Protein AF-A0A2C6CPP4-F1 (afdb_monomer_lite)

pLDDT: mean 72.68, std 18.16, range [24.22, 89.88]

Sequence (145 aa):
MNIEDDLLDSFFIRPKPKRIIERILLDGRKAIIASNLIAGVYIGSEISFDGGELPDGRYTMIDGKTRFEVTDSVITHEYYVETFKMRNNIIHVDCSRVEGFSIGCQVYKSDFKPIDDGVYRLKFFKWVITKDGVIIEISLMKPSI

Secondary structure (DSSP, 8-state):
-------------------EEEEEBTTSPEEEEEEEEETTTEEEEEEEETTB---SEEEEBTTSSEEEEEETTEEEEEEEEEEEEETTEEEEEEEEEETTS-EEEEEEETTSPBPPSEEEEETTTEEEEEETTEEEEEESS----

Foldseek 3Di:
DDPDDDDDDPPPPPQDPFDFDWFAFLVGWIKTWTQDDPPPPFGWIFIDTDPDDDDFDKTHTVVNFWIFTDDPRTTQKIWGWDWDDDPPWIKIWIWIDGGPDDIWIFIATPVRFADDFDWDQDPVQGIFTDDRRITPDGDVDGDDD

Structure (mmCIF, N/CA/C/O backbone):
data_AF-A0A2C6CPP4-F1
#
_entry.id   AF-A0A2C6CPP4-F1
#
loop_
_atom_site.group_PDB
_atom_site.id
_atom_site.type_symbol
_atom_site.label_atom_id
_atom_site.label_alt_id
_atom_site.label_comp_id
_atom_site.label_asym_id
_atom_site.label_entity_id
_atom_site.label_seq_id
_atom_site.pdbx_PDB_ins_code
_atom_site.Cartn_x
_atom_site.Cartn_y
_atom_site.Cartn_z
_atom_site.occupancy
_atom_site.B_iso_or_equiv
_atom_site.auth_seq_id
_atom_site.auth_comp_id
_atom_site.auth_asym_id
_atom_site.auth_atom_id
_atom_site.pdbx_PDB_model_num
ATOM 1 N N . MET A 1 1 ? 0.950 39.617 15.014 1.00 31.94 1 MET A N 1
ATOM 2 C CA . MET A 1 1 ? 0.723 38.740 13.850 1.00 31.94 1 MET A CA 1
ATOM 3 C C . MET A 1 1 ? 2.072 38.110 13.563 1.00 31.94 1 MET A C 1
ATOM 5 O O . MET A 1 1 ? 2.881 38.731 12.892 1.00 31.94 1 MET A O 1
ATOM 9 N N . ASN A 1 2 ? 2.349 36.986 14.228 1.00 24.64 2 ASN A N 1
ATOM 10 C CA . ASN A 1 2 ? 3.639 36.299 14.194 1.00 24.64 2 ASN A CA 1
ATOM 11 C C . ASN A 1 2 ? 3.465 35.016 13.386 1.00 24.64 2 ASN A C 1
ATOM 13 O O . ASN A 1 2 ? 2.587 34.217 13.696 1.00 24.64 2 ASN A O 1
ATOM 17 N N . ILE A 1 3 ? 4.271 34.892 12.335 1.00 30.17 3 ILE A N 1
ATOM 18 C CA . ILE A 1 3 ? 4.463 33.688 11.523 1.00 30.17 3 ILE A CA 1
ATOM 19 C C . ILE A 1 3 ? 5.738 33.038 12.064 1.00 30.17 3 ILE A C 1
ATOM 21 O O . ILE A 1 3 ? 6.790 33.088 11.441 1.00 30.17 3 ILE A O 1
ATOM 25 N N . GLU A 1 4 ? 5.667 32.540 13.288 1.00 29.83 4 GLU A N 1
ATOM 26 C CA . GLU A 1 4 ? 6.695 31.710 13.910 1.00 29.83 4 GLU A CA 1
ATOM 27 C C . GLU A 1 4 ? 5.929 30.662 14.718 1.00 29.83 4 GLU A C 1
ATOM 29 O O . GLU A 1 4 ? 4.950 31.016 15.370 1.00 29.83 4 GLU A O 1
ATOM 34 N N . ASP A 1 5 ? 6.354 29.404 14.619 1.00 33.16 5 ASP A N 1
ATOM 35 C CA . ASP A 1 5 ? 5.788 28.212 15.274 1.00 33.16 5 ASP A CA 1
ATOM 36 C C . ASP A 1 5 ? 4.772 27.390 14.480 1.00 33.16 5 ASP A C 1
ATOM 38 O O . ASP A 1 5 ? 3.719 27.058 15.006 1.00 33.16 5 ASP A O 1
ATOM 42 N N . ASP A 1 6 ? 5.127 26.944 13.267 1.00 25.55 6 ASP A N 1
ATOM 43 C CA . ASP A 1 6 ? 4.662 25.617 12.846 1.00 25.55 6 ASP A CA 1
ATOM 44 C C . ASP A 1 6 ? 5.541 24.959 11.762 1.00 25.55 6 ASP A C 1
ATOM 46 O O . ASP A 1 6 ? 5.549 25.337 10.593 1.00 25.55 6 ASP A O 1
ATOM 50 N N . LEU A 1 7 ? 6.212 23.888 12.204 1.00 25.42 7 LEU A N 1
ATOM 51 C CA . LEU A 1 7 ? 6.554 22.674 11.451 1.00 25.42 7 LEU A CA 1
ATOM 52 C C . LEU A 1 7 ? 7.868 22.612 10.639 1.00 25.42 7 LEU A C 1
ATOM 54 O O . LEU A 1 7 ? 7.903 22.640 9.415 1.00 25.42 7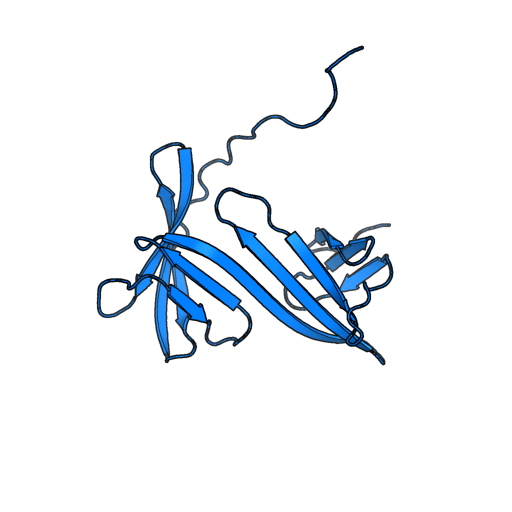 LEU A O 1
ATOM 58 N N . LEU A 1 8 ? 8.903 22.279 11.423 1.00 24.88 8 LEU A N 1
ATOM 59 C CA . LEU A 1 8 ? 9.796 21.116 11.277 1.00 24.88 8 LEU A CA 1
ATOM 60 C C . LEU A 1 8 ? 10.884 21.139 10.190 1.00 24.88 8 LEU A C 1
ATOM 62 O O . LEU A 1 8 ? 10.672 20.808 9.025 1.00 24.88 8 LEU A O 1
ATOM 66 N N . ASP A 1 9 ? 12.094 21.405 10.697 1.00 26.17 9 ASP A N 1
ATOM 67 C CA . ASP A 1 9 ? 13.403 20.974 10.214 1.00 26.17 9 ASP A CA 1
ATOM 68 C C . ASP A 1 9 ? 13.335 19.793 9.241 1.00 26.17 9 ASP A C 1
ATOM 70 O O . ASP A 1 9 ? 13.018 18.652 9.590 1.00 26.17 9 ASP A O 1
ATOM 74 N N . SER A 1 10 ? 13.718 20.071 8.002 1.00 24.22 10 SER A N 1
ATOM 75 C CA . SER A 1 10 ? 14.125 19.074 7.027 1.00 24.22 10 SER A CA 1
ATOM 76 C C . SER A 1 10 ? 15.264 18.231 7.607 1.00 24.22 10 SER A C 1
ATOM 78 O O . SER A 1 10 ? 16.439 18.589 7.528 1.00 24.22 10 SER A O 1
ATOM 80 N N . PHE A 1 11 ? 14.929 17.088 8.201 1.00 26.98 11 PHE A N 1
ATOM 81 C CA . PHE A 1 11 ? 15.921 16.087 8.552 1.00 26.98 11 PHE A CA 1
ATOM 82 C C . PHE A 1 11 ? 16.451 15.478 7.259 1.00 26.98 11 PHE A C 1
ATOM 84 O O . PHE A 1 11 ? 15.724 14.804 6.528 1.00 26.98 11 PHE A O 1
ATOM 91 N N . PHE A 1 12 ? 17.742 15.675 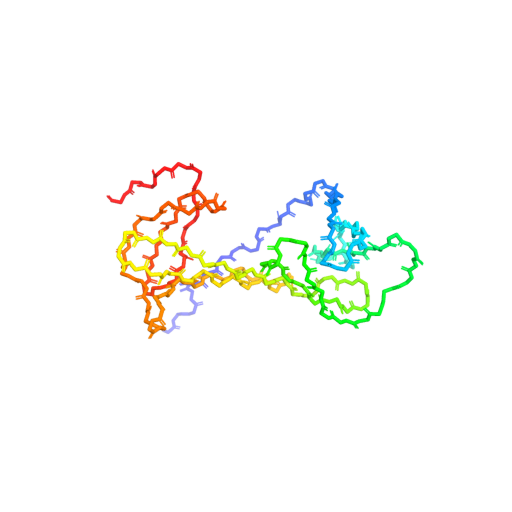6.996 1.00 27.02 12 PHE A N 1
ATOM 92 C CA . PHE A 1 12 ? 18.475 14.847 6.050 1.00 27.02 12 PHE A CA 1
ATOM 93 C C . PHE A 1 12 ? 18.312 13.385 6.471 1.00 27.02 12 PHE A C 1
ATOM 95 O O . PHE A 1 12 ? 18.960 12.902 7.405 1.00 27.02 12 PHE A O 1
ATOM 102 N N . ILE A 1 13 ? 17.435 12.662 5.778 1.00 32.75 13 ILE A N 1
ATOM 103 C CA . ILE A 1 13 ? 17.395 11.210 5.852 1.00 32.75 13 ILE A CA 1
ATOM 104 C C . ILE A 1 13 ? 18.747 10.763 5.302 1.00 32.75 13 ILE A C 1
ATOM 106 O O . ILE A 1 13 ? 18.996 10.882 4.102 1.00 32.75 13 ILE A O 1
ATOM 110 N N . ARG A 1 14 ? 19.651 10.285 6.174 1.00 32.78 14 ARG A N 1
ATOM 111 C CA . ARG A 1 14 ? 20.867 9.593 5.718 1.00 32.78 14 ARG A CA 1
ATOM 112 C C . ARG A 1 14 ? 20.422 8.589 4.655 1.00 32.78 14 ARG A C 1
ATOM 114 O O . ARG A 1 14 ? 19.497 7.830 4.966 1.00 32.78 14 ARG A O 1
ATOM 121 N N . PRO A 1 15 ? 21.017 8.576 3.447 1.00 40.81 15 PRO A N 1
ATOM 122 C CA . PRO A 1 15 ? 20.605 7.648 2.409 1.00 40.81 15 PRO A CA 1
ATOM 123 C C . PRO A 1 15 ? 20.637 6.252 3.020 1.00 40.81 15 PRO A C 1
ATOM 125 O O . PRO A 1 15 ? 21.686 5.769 3.455 1.00 40.81 15 PRO A O 1
ATOM 128 N N . LYS A 1 16 ? 19.453 5.645 3.164 1.00 43.44 16 LYS A N 1
ATOM 129 C CA . LYS A 1 16 ? 19.369 4.257 3.604 1.00 43.44 16 LYS A CA 1
ATOM 130 C C . LYS A 1 16 ? 20.197 3.450 2.599 1.00 43.44 16 LYS A C 1
ATOM 132 O O . LYS A 1 16 ? 20.167 3.781 1.412 1.00 43.44 16 LYS A O 1
ATOM 137 N N . PRO A 1 17 ? 20.965 2.441 3.048 1.00 49.38 17 PRO A N 1
ATOM 138 C CA . PRO A 1 17 ? 21.734 1.605 2.133 1.00 49.38 17 PRO A CA 1
ATOM 139 C C . PRO A 1 17 ? 20.821 1.143 0.998 1.00 49.38 17 PRO A C 1
ATOM 141 O O . PRO A 1 17 ? 19.666 0.807 1.275 1.00 49.38 17 PRO A O 1
ATOM 144 N N . LYS A 1 18 ? 21.330 1.168 -0.247 1.00 56.88 18 LYS A N 1
ATOM 145 C CA . LYS A 1 18 ? 20.606 0.711 -1.443 1.00 56.88 18 LYS A CA 1
ATOM 146 C C . LYS A 1 18 ? 19.875 -0.578 -1.105 1.00 56.88 18 LYS A C 1
ATOM 148 O O . LYS A 1 18 ? 20.496 -1.626 -0.919 1.00 56.88 18 LYS A O 1
ATOM 153 N N . ARG A 1 19 ? 18.558 -0.485 -0.960 1.00 66.62 19 ARG A N 1
ATOM 154 C CA . ARG A 1 19 ? 17.732 -1.637 -0.641 1.00 66.62 19 ARG A CA 1
ATOM 155 C C . ARG A 1 19 ? 17.201 -2.141 -1.964 1.00 66.62 19 ARG A C 1
ATOM 157 O O . ARG A 1 19 ? 16.289 -1.547 -2.524 1.00 66.62 19 ARG A O 1
ATOM 164 N N . ILE A 1 20 ? 17.823 -3.202 -2.460 1.00 74.38 20 ILE A N 1
ATOM 165 C CA . ILE A 1 20 ? 17.300 -3.952 -3.595 1.00 74.38 20 ILE A CA 1
ATOM 166 C C . ILE A 1 20 ? 16.288 -4.940 -3.030 1.00 74.38 20 ILE A C 1
ATOM 168 O O . ILE A 1 20 ? 16.593 -5.727 -2.131 1.00 74.38 20 ILE A O 1
ATOM 172 N N . ILE A 1 21 ? 15.059 -4.844 -3.510 1.00 79.94 21 ILE A N 1
ATOM 173 C CA . ILE A 1 21 ? 13.942 -5.667 -3.089 1.00 79.94 21 ILE A CA 1
ATOM 174 C C . ILE A 1 21 ? 13.393 -6.369 -4.317 1.00 79.94 21 ILE A C 1
ATOM 176 O O . ILE A 1 21 ? 12.969 -5.732 -5.274 1.00 79.94 21 ILE A O 1
ATOM 180 N N . GLU A 1 22 ? 13.336 -7.690 -4.248 1.00 84.25 22 GLU A N 1
ATOM 181 C CA . GLU A 1 22 ? 12.668 -8.482 -5.268 1.00 84.25 22 GLU A CA 1
ATOM 182 C C . GLU A 1 22 ? 11.197 -8.701 -4.906 1.00 84.25 22 GLU A C 1
ATOM 184 O O . GLU A 1 22 ? 10.815 -8.897 -3.739 1.00 84.25 22 GLU A O 1
ATOM 189 N N . ARG A 1 23 ? 10.356 -8.621 -5.930 1.00 84.00 23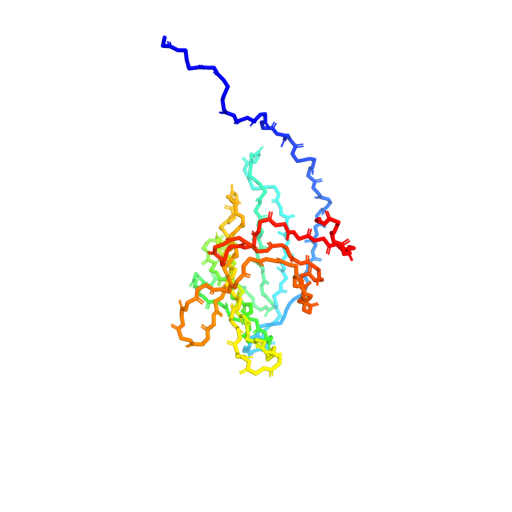 ARG A N 1
ATOM 190 C CA . ARG A 1 23 ? 8.900 -8.621 -5.865 1.00 84.00 23 ARG A CA 1
ATOM 191 C C . ARG A 1 23 ? 8.347 -9.365 -7.081 1.00 84.00 23 ARG A C 1
ATOM 193 O O . ARG A 1 23 ? 9.012 -9.458 -8.103 1.00 84.00 23 ARG A O 1
ATOM 200 N N . ILE A 1 24 ? 7.153 -9.938 -6.958 1.00 87.75 24 ILE A N 1
ATOM 201 C CA . ILE A 1 24 ? 6.488 -10.665 -8.047 1.00 87.75 24 ILE A CA 1
ATOM 202 C C . ILE A 1 24 ? 5.179 -9.949 -8.354 1.00 87.75 24 ILE A C 1
ATOM 204 O O . ILE A 1 24 ? 4.395 -9.687 -7.439 1.00 87.75 24 ILE A O 1
ATOM 208 N N . LEU A 1 25 ? 4.955 -9.621 -9.621 1.00 87.94 25 LEU A N 1
ATOM 209 C CA . LEU A 1 25 ? 3.695 -9.069 -10.097 1.00 87.94 25 LEU A CA 1
ATOM 210 C C . LEU A 1 25 ? 2.597 -10.124 -10.134 1.00 87.94 25 LEU A C 1
ATOM 212 O O . LEU A 1 25 ? 2.847 -11.325 -10.187 1.00 87.94 25 LEU A O 1
ATOM 216 N N . LEU A 1 26 ? 1.358 -9.655 -10.186 1.00 87.38 26 LEU A N 1
ATOM 217 C CA . LEU A 1 26 ? 0.188 -10.501 -10.372 1.00 87.38 26 LEU A CA 1
ATOM 218 C C . LEU A 1 26 ? 0.242 -11.310 -11.680 1.00 87.38 26 LEU A C 1
ATOM 220 O O . LEU A 1 26 ? -0.281 -12.417 -11.725 1.00 87.38 26 LEU A O 1
ATOM 224 N N . ASP A 1 27 ? 0.904 -10.787 -12.716 1.00 86.25 27 ASP A N 1
ATOM 225 C CA . ASP A 1 27 ? 1.120 -11.477 -13.997 1.00 86.25 27 ASP A CA 1
ATOM 226 C C . ASP A 1 27 ? 2.312 -12.460 -13.987 1.00 86.25 27 ASP A C 1
ATOM 228 O O . ASP A 1 27 ? 2.625 -13.068 -15.008 1.00 86.25 27 ASP A O 1
ATOM 232 N N . GLY A 1 28 ? 2.971 -12.633 -12.836 1.00 86.31 28 GLY A N 1
ATOM 233 C CA . GLY A 1 28 ? 4.082 -13.562 -12.638 1.00 86.31 28 GLY A CA 1
ATOM 234 C C . GLY A 1 28 ? 5.466 -12.994 -12.955 1.00 86.31 28 GLY A C 1
ATOM 235 O O . GLY A 1 28 ? 6.461 -13.646 -12.633 1.00 86.31 28 GLY A O 1
ATOM 236 N N . ARG A 1 29 ? 5.576 -11.787 -13.525 1.00 85.88 29 ARG A N 1
ATOM 237 C CA . ARG A 1 29 ? 6.884 -11.164 -13.776 1.00 85.88 29 ARG A CA 1
ATOM 238 C C . ARG A 1 29 ? 7.574 -10.777 -12.474 1.00 85.88 29 ARG A C 1
ATOM 240 O O . ARG A 1 29 ? 6.944 -10.332 -11.511 1.00 85.88 29 ARG A O 1
ATOM 247 N N . LYS A 1 30 ? 8.899 -10.903 -12.458 1.00 86.69 30 LYS A N 1
ATOM 248 C CA . LYS A 1 30 ? 9.737 -10.476 -11.339 1.00 86.69 30 LYS A CA 1
ATOM 249 C C . LYS A 1 30 ? 10.085 -8.997 -11.486 1.00 86.69 30 LYS A C 1
ATOM 251 O O . LYS A 1 30 ? 10.631 -8.593 -12.507 1.00 86.69 30 LYS A O 1
ATOM 256 N N . ALA A 1 31 ? 9.784 -8.226 -10.448 1.00 83.56 31 ALA A N 1
ATOM 257 C CA . ALA A 1 31 ? 10.170 -6.837 -10.277 1.00 83.56 31 ALA A CA 1
ATOM 258 C C . ALA A 1 31 ? 11.365 -6.738 -9.323 1.00 83.56 31 ALA A C 1
ATOM 260 O O . ALA A 1 31 ? 11.354 -7.316 -8.231 1.00 83.56 31 ALA A O 1
ATOM 261 N N . ILE A 1 32 ? 12.378 -5.977 -9.707 1.00 84.94 32 ILE A N 1
ATOM 262 C CA . ILE A 1 32 ? 13.527 -5.620 -8.883 1.00 84.94 32 ILE A CA 1
ATOM 263 C C . ILE A 1 32 ? 13.393 -4.130 -8.582 1.00 84.94 32 ILE A C 1
ATOM 265 O O . ILE A 1 32 ? 13.537 -3.299 -9.469 1.00 84.94 32 ILE A O 1
ATOM 269 N N . ILE A 1 33 ? 13.089 -3.796 -7.332 1.00 80.06 33 ILE A N 1
ATOM 270 C CA . ILE A 1 33 ? 12.922 -2.418 -6.870 1.00 80.06 33 ILE A CA 1
ATOM 271 C C . ILE A 1 33 ? 14.196 -2.014 -6.137 1.00 80.06 33 ILE A C 1
ATOM 273 O O . ILE A 1 33 ? 14.554 -2.625 -5.128 1.00 80.06 33 ILE A O 1
ATOM 277 N N . ALA A 1 34 ? 14.884 -0.996 -6.633 1.00 77.38 34 ALA A N 1
ATOM 278 C CA . ALA A 1 34 ? 16.076 -0.429 -6.030 1.00 77.38 34 ALA A CA 1
ATOM 279 C C . ALA A 1 34 ? 15.781 0.991 -5.541 1.00 77.38 34 ALA A C 1
ATOM 281 O O . ALA A 1 34 ? 15.530 1.898 -6.330 1.00 77.38 34 ALA A O 1
ATOM 282 N N . SER A 1 35 ? 15.855 1.209 -4.226 1.00 71.00 35 SER A N 1
ATOM 283 C CA . SER A 1 35 ? 15.845 2.573 -3.690 1.00 71.00 35 SER A CA 1
ATOM 284 C C . SER A 1 35 ? 17.167 3.260 -4.032 1.00 71.00 35 SER A C 1
ATOM 286 O O . SER A 1 35 ? 18.218 2.889 -3.498 1.00 71.00 35 SER A O 1
ATOM 288 N N . ASN A 1 36 ? 17.105 4.250 -4.917 1.00 63.62 36 ASN A N 1
ATOM 289 C CA . ASN A 1 36 ? 18.238 5.024 -5.401 1.00 63.62 36 ASN A CA 1
ATOM 290 C C . ASN A 1 36 ? 18.066 6.507 -5.039 1.00 63.62 36 ASN A C 1
ATOM 292 O O . ASN A 1 36 ? 16.969 7.009 -4.798 1.00 63.62 36 ASN A O 1
ATOM 296 N N . LEU A 1 37 ? 19.189 7.216 -4.962 1.00 56.41 37 LEU A N 1
ATOM 297 C CA . LEU A 1 37 ? 19.175 8.668 -4.860 1.00 56.41 37 LEU A CA 1
ATOM 298 C C . LEU A 1 37 ? 19.018 9.211 -6.285 1.00 56.41 37 LEU A C 1
ATOM 300 O O . LEU A 1 37 ? 19.954 9.128 -7.079 1.00 56.41 37 LEU A O 1
ATOM 304 N N . ILE A 1 38 ? 17.833 9.710 -6.614 1.00 56.91 38 ILE A N 1
ATOM 305 C CA . ILE A 1 38 ? 17.511 10.267 -7.924 1.00 56.91 38 ILE A CA 1
ATOM 306 C C . ILE A 1 38 ? 17.844 11.765 -7.890 1.00 56.91 38 ILE A C 1
ATOM 308 O O . ILE A 1 38 ? 17.370 12.519 -7.038 1.00 56.91 38 ILE A O 1
ATOM 312 N N . ALA A 1 39 ? 18.718 12.190 -8.805 1.00 48.84 39 ALA A N 1
ATOM 313 C CA . ALA A 1 39 ? 19.074 13.594 -9.043 1.00 48.84 39 ALA A CA 1
ATOM 314 C C . ALA A 1 39 ? 19.527 14.405 -7.802 1.00 48.84 39 ALA A C 1
ATOM 316 O O . ALA A 1 39 ? 19.203 15.582 -7.665 1.00 48.84 39 ALA A O 1
ATOM 317 N N . GLY A 1 40 ? 20.295 13.803 -6.886 1.00 45.47 40 GLY A N 1
ATOM 318 C CA . GLY A 1 40 ? 21.028 14.532 -5.834 1.00 45.47 40 GLY A CA 1
ATOM 319 C C . GLY A 1 40 ? 20.202 15.073 -4.657 1.00 45.47 40 GLY A C 1
ATOM 320 O O . GLY A 1 40 ? 20.796 15.484 -3.663 1.00 45.47 40 GLY A O 1
ATOM 321 N N . VAL A 1 41 ? 18.867 15.051 -4.735 1.00 47.91 41 VAL A N 1
ATOM 322 C CA . VAL A 1 41 ? 17.973 15.654 -3.722 1.00 47.91 41 VAL A CA 1
ATOM 323 C C . VAL A 1 41 ? 16.810 14.730 -3.334 1.00 47.91 41 VAL A C 1
ATOM 325 O O . VAL A 1 41 ? 16.301 14.834 -2.221 1.00 47.91 41 VAL A O 1
ATOM 328 N N . TYR A 1 42 ? 16.433 13.771 -4.188 1.00 54.44 42 TYR A N 1
ATOM 329 C CA . TYR A 1 42 ? 15.272 12.909 -3.966 1.00 54.44 42 TYR A CA 1
ATOM 330 C C . TYR A 1 42 ? 15.689 11.449 -3.776 1.00 54.44 42 TYR A C 1
ATOM 332 O O . TYR A 1 42 ? 16.505 10.914 -4.521 1.00 54.44 42 TYR A O 1
ATOM 340 N N . ILE A 1 43 ? 15.133 10.779 -2.765 1.00 57.34 43 ILE A N 1
ATOM 341 C CA . ILE A 1 43 ? 15.192 9.316 -2.678 1.00 57.34 43 ILE A CA 1
ATOM 342 C C . ILE A 1 43 ? 13.980 8.804 -3.452 1.00 57.34 43 ILE A C 1
ATOM 344 O O . ILE A 1 43 ? 12.854 9.104 -3.063 1.00 57.34 43 ILE A O 1
ATOM 348 N N . GLY A 1 44 ? 14.223 8.071 -4.535 1.00 59.53 44 GLY A N 1
ATOM 349 C CA . GLY A 1 44 ? 13.184 7.442 -5.340 1.00 59.53 44 GLY A CA 1
ATOM 350 C C . GLY A 1 44 ? 13.445 5.952 -5.517 1.00 59.53 44 GLY A C 1
ATOM 351 O O . GLY A 1 44 ? 14.569 5.471 -5.351 1.00 59.53 44 GLY A O 1
ATOM 352 N N . SER A 1 45 ? 12.399 5.202 -5.830 1.00 68.38 45 SER A N 1
ATOM 353 C CA . SER A 1 45 ? 12.495 3.760 -6.034 1.00 68.38 45 SER A CA 1
ATOM 354 C C . SER A 1 45 ? 12.436 3.462 -7.527 1.00 68.38 45 SER A C 1
ATOM 356 O O . SER A 1 45 ? 11.375 3.523 -8.144 1.00 68.38 45 SER A O 1
ATOM 358 N N . GLU A 1 46 ? 13.594 3.172 -8.113 1.00 74.19 46 GLU A N 1
ATOM 359 C CA . GLU A 1 46 ? 13.678 2.669 -9.481 1.00 74.19 46 GLU A CA 1
ATOM 360 C C . GLU A 1 46 ? 13.229 1.215 -9.492 1.00 74.19 46 GLU A C 1
ATOM 362 O O . GLU A 1 46 ? 13.502 0.449 -8.562 1.00 74.19 46 GLU A O 1
ATOM 367 N N . ILE A 1 47 ? 12.542 0.825 -10.549 1.00 73.12 47 ILE A N 1
ATOM 368 C CA . ILE A 1 47 ? 12.065 -0.536 -10.725 1.00 73.12 47 ILE A CA 1
ATOM 369 C C . ILE A 1 47 ? 12.581 -1.066 -12.057 1.00 73.12 47 ILE A C 1
ATOM 371 O O . ILE A 1 47 ? 12.704 -0.331 -13.026 1.00 73.12 47 ILE A O 1
ATOM 375 N N . SER A 1 48 ? 12.933 -2.344 -12.100 1.00 78.94 48 SER A N 1
ATOM 376 C CA . SER A 1 48 ? 13.266 -3.064 -13.327 1.00 78.94 48 SER A CA 1
ATOM 377 C C . SER A 1 48 ? 12.582 -4.425 -13.328 1.00 78.94 48 SER A C 1
ATOM 379 O O . SER A 1 48 ? 12.234 -4.957 -12.272 1.00 78.94 48 SER A O 1
ATOM 381 N N . PHE A 1 49 ? 12.345 -4.984 -14.513 1.00 76.56 49 PHE A N 1
ATOM 382 C CA . PHE A 1 49 ? 11.688 -6.279 -14.669 1.00 76.56 49 PHE A CA 1
ATOM 383 C C . PHE A 1 49 ? 12.596 -7.257 -15.395 1.00 76.56 49 PHE A C 1
ATOM 385 O O . PHE A 1 49 ? 13.365 -6.873 -16.277 1.00 76.56 49 PHE A O 1
ATOM 392 N N . ASP A 1 50 ? 12.496 -8.532 -15.025 1.00 68.38 50 ASP A N 1
ATOM 393 C CA . ASP A 1 50 ? 13.192 -9.598 -15.741 1.00 68.38 50 ASP A CA 1
ATOM 394 C C . ASP A 1 50 ? 12.612 -9.696 -17.164 1.00 68.38 50 ASP A C 1
ATOM 396 O O . ASP A 1 50 ? 11.469 -10.127 -17.343 1.00 68.38 50 ASP A O 1
ATOM 400 N N . GLY A 1 51 ? 13.352 -9.193 -18.161 1.00 58.91 51 GLY A N 1
ATOM 401 C CA . GLY A 1 51 ? 12.965 -9.244 -19.575 1.00 58.91 51 GLY A CA 1
ATOM 402 C C . GLY A 1 51 ? 12.911 -7.925 -20.362 1.00 58.91 51 GLY A C 1
ATOM 403 O O . GLY A 1 51 ? 12.626 -7.999 -21.555 1.00 58.91 51 GLY A O 1
ATOM 404 N N . GLY A 1 52 ? 13.199 -6.749 -19.780 1.00 63.47 52 GLY A N 1
ATOM 405 C CA . GLY A 1 52 ? 13.399 -5.512 -20.565 1.00 63.47 52 GLY A CA 1
ATOM 406 C C . GLY A 1 52 ? 12.822 -4.217 -19.980 1.00 63.47 52 GLY A C 1
ATOM 407 O O . GLY A 1 52 ? 12.532 -4.136 -18.786 1.00 63.47 52 GLY A O 1
ATOM 408 N N . GLU A 1 53 ? 12.710 -3.200 -20.847 1.00 61.75 53 GLU A N 1
ATOM 409 C CA . GLU A 1 53 ? 12.241 -1.844 -20.524 1.00 61.75 53 GLU A CA 1
ATOM 410 C C . GLU A 1 53 ? 10.807 -1.799 -19.984 1.00 61.75 53 GLU A C 1
ATOM 412 O O . GLU A 1 53 ? 9.969 -2.672 -20.229 1.00 61.75 53 GLU A O 1
ATOM 417 N N . LEU A 1 54 ? 10.546 -0.731 -19.237 1.00 64.94 54 LEU A N 1
ATOM 418 C CA . LEU A 1 54 ? 9.324 -0.500 -18.498 1.00 64.94 54 LEU A CA 1
ATOM 419 C C . LEU A 1 54 ? 8.361 0.396 -19.263 1.00 64.94 54 LEU A C 1
ATOM 421 O O . LEU A 1 54 ? 8.645 1.582 -19.407 1.00 64.94 54 LEU A O 1
ATOM 425 N N . PRO A 1 55 ? 7.196 -0.112 -19.694 1.00 76.00 55 PRO A N 1
ATOM 426 C CA . PRO A 1 55 ? 6.133 0.788 -20.074 1.00 76.00 55 PRO A CA 1
ATOM 427 C C . PRO A 1 55 ? 5.615 1.493 -18.820 1.00 76.00 55 PRO A C 1
ATOM 429 O O . PRO A 1 55 ? 5.420 0.875 -17.767 1.00 76.00 55 PRO A O 1
ATOM 432 N N . ASP A 1 56 ? 5.354 2.783 -18.944 1.00 86.00 56 ASP A N 1
ATOM 433 C CA . ASP A 1 56 ? 4.617 3.513 -17.926 1.00 86.00 56 ASP A CA 1
ATOM 434 C C . ASP A 1 56 ? 3.265 2.846 -17.682 1.00 86.00 56 ASP A C 1
ATOM 436 O O . ASP A 1 56 ? 2.603 2.351 -18.603 1.00 86.00 56 ASP A O 1
ATOM 440 N N . GLY A 1 57 ? 2.839 2.816 -16.424 1.00 88.25 57 GLY A N 1
ATOM 441 C CA . GLY A 1 57 ? 1.556 2.219 -16.102 1.00 88.25 57 GLY A CA 1
ATOM 442 C C . GLY A 1 57 ? 1.378 1.813 -14.655 1.00 88.25 57 GLY A C 1
ATOM 443 O O . GLY A 1 57 ? 2.189 2.096 -13.775 1.00 88.25 57 GLY A O 1
ATOM 444 N N . ARG A 1 58 ? 0.255 1.131 -14.428 1.00 89.25 58 ARG A N 1
ATOM 445 C CA . ARG A 1 58 ? -0.161 0.611 -13.128 1.00 89.25 58 ARG A CA 1
ATOM 446 C C . ARG A 1 58 ? 0.115 -0.873 -13.041 1.00 89.25 58 ARG A C 1
ATOM 448 O O . ARG A 1 58 ? -0.331 -1.651 -13.882 1.00 89.25 58 ARG A O 1
ATOM 455 N N . TYR A 1 59 ? 0.757 -1.262 -11.956 1.00 87.81 59 TYR A N 1
ATOM 456 C CA . TYR A 1 59 ? 1.149 -2.632 -11.695 1.00 87.81 59 TYR A CA 1
ATOM 457 C C . TYR A 1 59 ? 0.566 -3.095 -10.371 1.00 87.81 59 TYR A C 1
ATOM 459 O O . TYR A 1 59 ? 0.425 -2.323 -9.425 1.00 87.81 59 TYR A O 1
ATOM 467 N N . THR A 1 60 ? 0.202 -4.371 -10.313 1.00 89.25 60 THR A N 1
ATOM 468 C CA . THR A 1 60 ? -0.310 -5.012 -9.101 1.00 89.25 60 THR A CA 1
ATOM 469 C C . THR A 1 60 ? 0.628 -6.135 -8.712 1.00 89.25 60 THR A C 1
ATOM 471 O O . THR A 1 60 ? 1.050 -6.929 -9.552 1.00 89.25 60 THR A O 1
ATOM 474 N N . MET A 1 61 ? 0.951 -6.195 -7.432 1.00 86.56 61 MET A N 1
ATOM 475 C CA . MET A 1 61 ? 1.744 -7.250 -6.826 1.00 86.56 61 MET A CA 1
ATOM 476 C C . MET A 1 61 ? 0.959 -8.561 -6.737 1.00 86.56 61 MET A C 1
ATOM 478 O O . MET A 1 61 ? -0.268 -8.563 -6.682 1.00 86.56 61 MET A O 1
ATOM 482 N N . ILE A 1 62 ? 1.665 -9.692 -6.653 1.00 87.94 62 ILE A N 1
ATOM 483 C CA . ILE A 1 62 ? 1.054 -11.027 -6.525 1.00 87.94 62 ILE A CA 1
ATOM 484 C C . ILE A 1 62 ? 0.183 -11.182 -5.268 1.00 87.94 62 ILE A C 1
ATOM 486 O O . ILE A 1 62 ? -0.679 -12.053 -5.208 1.00 87.94 62 ILE A O 1
ATOM 490 N N . ASP A 1 63 ? 0.380 -10.327 -4.259 1.00 81.31 63 ASP A N 1
ATOM 491 C CA . ASP A 1 63 ? -0.473 -10.283 -3.069 1.00 81.31 63 ASP A CA 1
ATOM 492 C C . ASP A 1 63 ? -1.893 -9.748 -3.350 1.00 81.31 63 ASP A C 1
ATOM 494 O O . ASP A 1 63 ? -2.765 -9.869 -2.485 1.00 81.31 63 ASP A O 1
ATOM 498 N N . GLY A 1 64 ? -2.126 -9.164 -4.534 1.00 83.44 64 GLY A N 1
ATOM 499 C CA . GLY A 1 64 ? -3.389 -8.568 -4.973 1.00 83.44 64 GLY A CA 1
ATOM 500 C C . GLY A 1 64 ? -3.778 -7.275 -4.246 1.00 83.44 64 GLY A C 1
ATOM 501 O O . GLY A 1 64 ? -4.866 -6.749 -4.481 1.00 83.44 64 GLY A O 1
ATOM 502 N N . LYS A 1 65 ? -2.917 -6.771 -3.358 1.00 82.12 65 LYS A N 1
ATOM 503 C CA . LYS A 1 65 ? -3.199 -5.690 -2.399 1.00 82.12 65 LYS A CA 1
ATOM 504 C C . LYS A 1 65 ? -2.308 -4.487 -2.627 1.00 82.12 65 LYS A C 1
ATOM 506 O O . LYS A 1 65 ? -2.773 -3.355 -2.535 1.00 82.12 65 LYS A O 1
ATOM 511 N N . THR A 1 66 ? -1.042 -4.745 -2.930 1.00 84.44 66 THR A N 1
ATOM 512 C CA . THR A 1 66 ? -0.052 -3.717 -3.212 1.00 84.44 66 THR A CA 1
ATOM 513 C C . THR A 1 66 ? -0.086 -3.392 -4.700 1.00 84.44 66 THR A C 1
ATOM 515 O O . THR A 1 66 ? -0.058 -4.283 -5.553 1.00 84.44 66 THR A O 1
ATOM 518 N N . ARG A 1 67 ? -0.157 -2.110 -5.029 1.00 87.62 67 ARG A N 1
ATOM 519 C CA . ARG A 1 67 ? -0.138 -1.600 -6.400 1.00 87.62 67 ARG A CA 1
ATOM 520 C C . ARG A 1 67 ? 0.836 -0.446 -6.483 1.00 87.62 67 ARG A C 1
ATOM 522 O O . ARG A 1 67 ? 1.102 0.203 -5.478 1.00 87.62 67 ARG A O 1
ATOM 529 N N . PHE A 1 68 ? 1.344 -0.175 -7.669 1.00 86.00 68 PHE A N 1
ATOM 530 C CA . PHE A 1 68 ? 2.186 0.988 -7.877 1.00 86.00 68 PHE A CA 1
ATOM 531 C C . PHE A 1 68 ? 2.054 1.536 -9.293 1.00 86.00 68 PHE A C 1
ATOM 533 O O . PHE A 1 68 ? 1.709 0.810 -10.228 1.00 86.00 68 PHE A O 1
ATOM 540 N N . GLU A 1 69 ? 2.302 2.831 -9.423 1.00 87.94 69 GLU A N 1
ATOM 541 C CA . GLU A 1 69 ? 2.418 3.550 -10.686 1.00 87.94 69 GLU A CA 1
ATOM 542 C C . GLU A 1 69 ? 3.892 3.738 -11.020 1.00 87.94 69 GLU A C 1
ATOM 544 O O . GLU A 1 69 ? 4.685 4.119 -10.157 1.00 87.94 69 GLU A O 1
ATOM 549 N N . VAL A 1 70 ? 4.244 3.435 -12.266 1.00 84.94 70 VAL A N 1
ATOM 550 C CA . VAL A 1 70 ? 5.585 3.632 -12.812 1.00 84.94 70 VAL A CA 1
ATOM 551 C C . VAL A 1 70 ? 5.518 4.687 -13.904 1.00 84.94 70 VAL A C 1
ATOM 553 O O . VAL A 1 70 ? 4.664 4.604 -14.791 1.00 84.94 70 VAL A O 1
ATOM 556 N N . THR A 1 71 ? 6.433 5.646 -13.831 1.00 84.25 71 THR A N 1
ATOM 557 C CA . THR A 1 71 ? 6.687 6.649 -14.867 1.00 84.25 71 THR A CA 1
ATOM 558 C C . THR A 1 71 ? 8.192 6.768 -15.050 1.00 84.25 71 THR A C 1
ATOM 560 O O . THR A 1 71 ? 8.907 6.908 -14.057 1.00 84.25 71 THR A O 1
ATOM 563 N N . ASP A 1 72 ? 8.687 6.658 -16.281 1.00 83.00 72 ASP A N 1
ATOM 564 C CA . ASP A 1 72 ? 10.119 6.731 -16.606 1.00 83.00 72 ASP A CA 1
ATOM 565 C C . ASP A 1 72 ? 10.976 5.765 -15.758 1.00 83.00 72 ASP A C 1
ATOM 567 O O . ASP A 1 72 ? 12.050 6.101 -15.263 1.00 83.00 72 ASP A O 1
ATOM 571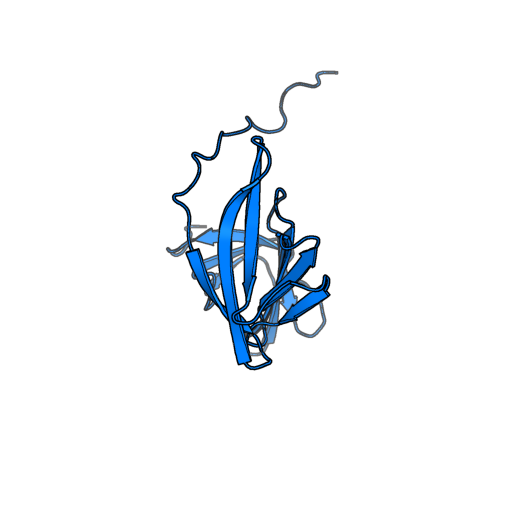 N N . SER A 1 73 ? 10.489 4.533 -15.561 1.00 78.88 73 SER A N 1
ATOM 572 C CA . SER A 1 73 ? 11.111 3.496 -14.707 1.00 78.88 73 SER A CA 1
ATOM 573 C C . SER A 1 73 ? 11.216 3.825 -13.206 1.00 78.88 73 SER A C 1
ATOM 575 O O . SER A 1 73 ? 11.863 3.095 -12.448 1.00 78.88 73 SER A O 1
ATOM 577 N N . VAL A 1 74 ? 10.543 4.879 -12.743 1.00 79.19 74 VAL A N 1
ATOM 578 C CA . VAL A 1 74 ? 10.470 5.279 -11.332 1.00 79.19 74 VAL A CA 1
ATOM 579 C C . VAL A 1 74 ? 9.083 4.981 -10.780 1.00 79.19 74 VAL A C 1
ATOM 581 O O . VAL A 1 74 ? 8.074 5.276 -11.416 1.00 79.19 74 VAL A O 1
ATOM 584 N N . ILE A 1 75 ? 9.018 4.419 -9.573 1.00 80.94 75 ILE A N 1
ATOM 585 C CA . ILE A 1 75 ? 7.761 4.300 -8.832 1.00 80.94 75 ILE A CA 1
ATOM 586 C C . ILE A 1 75 ? 7.365 5.688 -8.328 1.00 80.94 75 ILE A C 1
ATOM 588 O O . ILE A 1 75 ? 8.012 6.242 -7.438 1.00 80.94 75 ILE A O 1
ATOM 592 N N . THR A 1 76 ? 6.297 6.247 -8.886 1.00 82.44 76 THR A N 1
ATOM 593 C CA . THR A 1 76 ? 5.778 7.570 -8.508 1.00 82.44 76 THR A CA 1
ATOM 594 C C . THR A 1 76 ? 4.754 7.476 -7.383 1.00 82.44 76 THR A C 1
ATOM 596 O O . THR A 1 76 ? 4.653 8.376 -6.547 1.00 82.44 76 THR A O 1
ATOM 599 N N . HIS A 1 77 ? 4.030 6.357 -7.312 1.00 79.81 77 HIS A N 1
ATOM 600 C CA . HIS A 1 77 ? 2.973 6.141 -6.331 1.00 79.81 77 HIS A CA 1
ATOM 601 C C . HIS A 1 77 ? 2.880 4.665 -5.946 1.00 79.81 77 HIS A C 1
ATOM 603 O O . HIS A 1 77 ? 2.766 3.808 -6.814 1.00 79.81 77 HIS A O 1
ATOM 609 N N . GLU A 1 78 ? 2.881 4.362 -4.651 1.00 82.69 78 GLU A N 1
ATOM 610 C CA . GLU A 1 78 ? 2.518 3.063 -4.087 1.00 82.69 78 GLU A CA 1
ATOM 611 C C . GLU A 1 78 ? 1.156 3.125 -3.382 1.00 82.69 78 GLU A C 1
ATOM 613 O O . GLU A 1 78 ? 0.880 4.011 -2.571 1.00 82.69 78 GLU A O 1
ATOM 618 N N . TYR A 1 79 ? 0.322 2.126 -3.642 1.00 83.69 79 TYR A N 1
ATOM 619 C CA . TYR A 1 79 ? -0.973 1.930 -3.009 1.00 83.69 79 TYR A CA 1
ATOM 620 C C . TYR A 1 79 ? -0.988 0.578 -2.307 1.00 83.69 79 TYR A C 1
ATOM 622 O O . TYR A 1 79 ? -0.480 -0.416 -2.829 1.00 83.69 79 TYR A O 1
ATOM 630 N N . TYR A 1 80 ? -1.636 0.506 -1.155 1.00 85.62 80 TYR A N 1
ATOM 631 C CA . TYR A 1 80 ? -1.904 -0.747 -0.473 1.00 85.62 80 TYR A CA 1
ATOM 632 C C . TYR A 1 80 ? -3.340 -0.746 0.023 1.00 85.62 80 TYR A C 1
ATOM 634 O O . TYR A 1 80 ? -3.711 0.072 0.859 1.00 85.62 80 TYR A O 1
ATOM 642 N N . VAL A 1 81 ? -4.137 -1.689 -0.475 1.00 84.19 81 VAL A N 1
ATOM 643 C CA . VAL A 1 81 ? -5.527 -1.858 -0.050 1.00 84.19 81 VAL A CA 1
ATOM 644 C C . VAL A 1 81 ? -5.722 -3.275 0.464 1.00 84.19 81 VAL A C 1
ATOM 646 O O . VAL A 1 81 ? -5.556 -4.246 -0.274 1.00 84.19 81 VAL A O 1
ATOM 649 N N . GLU A 1 82 ? -6.099 -3.414 1.732 1.00 84.12 82 GLU A N 1
ATOM 650 C CA . GLU A 1 82 ? -6.389 -4.713 2.339 1.00 84.12 82 GLU A CA 1
ATOM 651 C C . GLU A 1 82 ? -7.677 -4.674 3.163 1.00 84.12 82 GLU A C 1
ATOM 653 O O . GLU A 1 82 ? -8.008 -3.693 3.820 1.00 84.12 82 GLU A O 1
ATOM 658 N N . THR A 1 83 ? -8.412 -5.783 3.131 1.00 83.94 83 THR A N 1
ATOM 659 C CA . THR A 1 83 ? -9.642 -5.968 3.902 1.00 83.94 83 THR A CA 1
ATOM 660 C C . THR A 1 83 ? -9.396 -6.933 5.058 1.00 83.94 83 THR A C 1
ATOM 662 O O . THR A 1 83 ? -8.850 -8.021 4.864 1.00 83.94 83 THR A O 1
ATOM 665 N N . PHE A 1 84 ? -9.837 -6.558 6.257 1.00 79.62 84 PHE A N 1
ATOM 666 C CA . PHE A 1 84 ? -9.706 -7.349 7.476 1.00 79.62 84 PHE A CA 1
ATOM 667 C C . PHE A 1 84 ? -11.077 -7.624 8.097 1.00 79.62 84 PHE A C 1
ATOM 669 O O . PHE A 1 84 ? -11.934 -6.745 8.186 1.00 79.62 84 PHE A O 1
ATOM 676 N N . LYS A 1 85 ? -11.270 -8.849 8.593 1.00 77.31 85 LYS A N 1
ATOM 677 C CA . LYS A 1 85 ? -12.424 -9.192 9.431 1.00 77.31 85 LYS A CA 1
ATOM 678 C C . LYS A 1 85 ? -12.086 -8.897 10.889 1.00 77.31 85 LYS A C 1
ATOM 680 O O . LYS A 1 85 ? -11.149 -9.480 11.432 1.00 77.31 85 LYS A O 1
ATOM 685 N N . MET A 1 86 ? -12.859 -8.028 11.533 1.00 72.00 86 MET A N 1
ATOM 686 C CA . MET A 1 86 ? -12.662 -7.638 12.926 1.00 72.00 86 MET A CA 1
ATOM 687 C C . MET A 1 86 ? -13.953 -7.834 13.723 1.00 72.00 86 MET A C 1
ATOM 689 O O . MET A 1 86 ? -14.886 -7.040 13.626 1.00 72.00 86 MET A O 1
ATOM 693 N N . ARG A 1 87 ? -14.000 -8.897 14.538 1.00 72.75 87 ARG A N 1
ATOM 694 C CA . ARG A 1 87 ? -15.208 -9.335 15.264 1.00 72.75 87 ARG A CA 1
ATOM 695 C C . ARG A 1 87 ? -16.412 -9.451 14.309 1.00 72.75 87 ARG A C 1
ATOM 697 O O . ARG A 1 87 ? -16.434 -10.369 13.490 1.00 72.75 87 ARG A O 1
ATOM 704 N N . ASN A 1 88 ? -17.348 -8.501 14.390 1.00 69.94 88 ASN A N 1
ATOM 705 C CA . ASN A 1 88 ? -18.589 -8.443 13.611 1.00 69.94 88 ASN A CA 1
ATOM 706 C C . ASN A 1 88 ? -18.542 -7.430 12.455 1.00 69.94 88 ASN A C 1
ATOM 708 O O . ASN A 1 88 ? -19.544 -7.251 11.775 1.00 69.94 88 ASN A O 1
ATOM 712 N N . ASN A 1 89 ? -17.399 -6.781 12.227 1.00 71.44 89 ASN A N 1
ATOM 713 C CA . ASN A 1 89 ? -17.220 -5.790 11.173 1.00 71.44 89 ASN A CA 1
ATOM 714 C C . ASN A 1 89 ? -16.205 -6.270 10.134 1.00 71.44 89 ASN A C 1
ATOM 716 O O . ASN A 1 89 ? -15.273 -7.025 10.432 1.00 71.44 89 ASN A O 1
ATOM 720 N N . ILE A 1 90 ? -16.373 -5.781 8.911 1.00 81.25 90 ILE A N 1
ATOM 721 C CA . ILE A 1 90 ? -15.338 -5.797 7.881 1.00 81.25 90 ILE A CA 1
ATOM 722 C C . ILE A 1 90 ? -14.770 -4.385 7.825 1.00 81.25 90 ILE A C 1
ATOM 724 O O . ILE A 1 90 ? -15.542 -3.430 7.703 1.00 81.25 90 ILE A O 1
ATOM 728 N N . ILE A 1 91 ? -13.450 -4.273 7.954 1.00 83.62 91 ILE A N 1
ATOM 729 C CA . ILE A 1 91 ? -12.719 -3.013 7.829 1.00 83.62 91 ILE A CA 1
ATOM 730 C C . ILE A 1 91 ? -11.795 -3.074 6.615 1.00 83.62 91 ILE A C 1
ATOM 732 O O . ILE A 1 91 ? -11.254 -4.129 6.281 1.00 83.62 91 ILE A O 1
ATOM 736 N N . HIS A 1 92 ? -11.598 -1.932 5.985 1.00 87.38 92 HIS A N 1
ATOM 737 C CA . HIS A 1 92 ? -10.714 -1.717 4.857 1.00 87.38 92 HIS A CA 1
ATOM 738 C C . HIS A 1 92 ? -9.599 -0.788 5.309 1.00 87.38 92 HIS A C 1
ATOM 740 O O . HIS A 1 92 ? -9.859 0.201 5.992 1.00 87.38 92 HIS A O 1
ATOM 746 N N . VAL A 1 93 ? -8.368 -1.132 4.958 1.00 85.19 93 VAL A N 1
ATOM 747 C CA . VAL A 1 93 ? -7.195 -0.283 5.138 1.00 85.19 93 VAL A CA 1
ATOM 748 C C . VAL A 1 93 ? -6.732 0.119 3.754 1.00 85.19 93 VAL A C 1
ATOM 750 O O . VAL A 1 93 ? -6.449 -0.755 2.936 1.00 85.19 93 VAL A O 1
ATOM 753 N N . ASP A 1 94 ? -6.673 1.420 3.516 1.00 87.62 94 ASP A N 1
ATOM 754 C CA . ASP A 1 94 ? -6.261 2.024 2.257 1.00 87.62 94 ASP A CA 1
ATOM 755 C C . ASP A 1 94 ? -5.095 2.966 2.532 1.00 87.62 94 ASP A C 1
ATOM 757 O O . ASP A 1 94 ? -5.242 3.980 3.214 1.00 87.62 94 ASP A O 1
ATOM 761 N N . CYS A 1 95 ? -3.918 2.577 2.069 1.00 83.81 95 CYS A N 1
ATOM 762 C CA . CYS A 1 95 ? -2.696 3.336 2.209 1.00 83.81 95 CYS A CA 1
ATOM 763 C C . CYS A 1 95 ? -2.234 3.828 0.850 1.00 83.81 95 CYS A C 1
ATOM 765 O O . CYS A 1 95 ? -2.177 3.078 -0.123 1.00 83.81 95 CYS A O 1
ATOM 767 N N . SER A 1 96 ? -1.815 5.080 0.834 1.00 80.00 96 SER A N 1
ATOM 768 C CA . SER A 1 96 ? -1.297 5.777 -0.323 1.00 80.00 96 SER A CA 1
ATOM 769 C C . SER A 1 96 ? 0.032 6.410 0.059 1.00 80.00 96 SER A C 1
ATOM 771 O O . SER A 1 96 ? 0.149 7.078 1.091 1.00 80.00 96 SER A O 1
ATOM 773 N N . ARG A 1 97 ? 1.050 6.177 -0.761 1.00 77.44 97 ARG A N 1
ATOM 774 C CA . ARG A 1 97 ? 2.362 6.793 -0.632 1.00 77.44 97 ARG A CA 1
ATOM 775 C C . ARG A 1 97 ? 2.782 7.327 -1.987 1.00 77.44 97 ARG A C 1
ATOM 777 O O . ARG A 1 97 ? 3.041 6.553 -2.902 1.00 77.44 97 ARG A O 1
ATOM 784 N N . VAL A 1 98 ? 2.908 8.641 -2.082 1.00 71.19 98 VAL A N 1
ATOM 785 C CA . VAL A 1 98 ? 3.548 9.287 -3.229 1.00 71.19 98 VAL A CA 1
ATOM 786 C C . VAL A 1 98 ? 5.029 9.433 -2.900 1.00 71.19 98 VAL A C 1
ATOM 788 O O . VAL A 1 98 ? 5.381 9.882 -1.805 1.00 71.19 98 VAL A O 1
ATOM 791 N N . GLU A 1 99 ? 5.905 8.996 -3.800 1.00 65.25 99 GLU A N 1
ATOM 792 C CA . GLU A 1 99 ? 7.346 9.040 -3.547 1.00 65.25 99 GLU A CA 1
ATOM 793 C C . GLU A 1 99 ? 7.811 10.500 -3.388 1.00 65.25 99 GLU A C 1
ATOM 795 O O . GLU A 1 99 ? 7.399 11.385 -4.135 1.00 65.25 99 GLU A O 1
ATOM 800 N N . GLY A 1 100 ? 8.620 10.773 -2.360 1.00 55.97 100 GLY A N 1
ATOM 801 C CA . GLY A 1 100 ? 9.017 12.137 -1.980 1.00 55.97 100 GLY A CA 1
ATOM 802 C C . GLY A 1 100 ? 8.009 12.907 -1.110 1.00 55.97 100 GLY A C 1
ATOM 803 O O . GLY A 1 100 ? 8.348 13.983 -0.623 1.00 55.97 100 GLY A O 1
ATOM 804 N N . PHE A 1 101 ? 6.819 12.358 -0.849 1.00 63.09 101 PHE A N 1
ATOM 805 C CA . PHE A 1 101 ? 5.794 12.951 0.019 1.00 63.09 101 PHE A CA 1
ATOM 806 C C . PHE A 1 101 ? 5.464 12.045 1.219 1.00 63.09 101 PHE A C 1
ATOM 808 O O . PHE A 1 101 ? 6.134 11.044 1.491 1.00 63.09 101 PHE A O 1
ATOM 815 N N . SER A 1 102 ? 4.442 12.425 1.987 1.00 64.31 102 SER A N 1
ATOM 816 C CA . SER A 1 102 ? 3.952 11.661 3.130 1.00 64.31 102 SER A CA 1
ATOM 817 C C . SER A 1 102 ? 3.257 10.360 2.708 1.00 64.31 102 SER A C 1
ATOM 819 O O . SER A 1 102 ? 2.678 10.237 1.628 1.00 64.31 102 SER A O 1
ATOM 821 N N . ILE A 1 103 ? 3.308 9.372 3.603 1.00 72.62 103 ILE A N 1
ATOM 822 C CA . ILE A 1 103 ? 2.432 8.201 3.563 1.00 72.62 103 ILE A CA 1
ATOM 823 C C . ILE A 1 103 ? 1.161 8.525 4.348 1.00 72.62 103 ILE A C 1
ATOM 825 O O . ILE A 1 103 ? 1.234 9.012 5.476 1.00 72.62 103 ILE A O 1
ATOM 829 N N . GLY A 1 104 ? 0.002 8.250 3.761 1.00 79.56 104 GLY A N 1
ATOM 830 C CA . GLY A 1 104 ? -1.294 8.380 4.416 1.00 79.56 104 GLY A CA 1
ATOM 831 C C . GLY A 1 104 ? -2.034 7.055 4.376 1.00 79.56 104 GLY A C 1
ATOM 832 O O . GLY A 1 104 ? -2.096 6.419 3.328 1.00 79.56 104 GLY A O 1
ATOM 833 N N . CYS A 1 105 ? -2.601 6.638 5.505 1.00 85.25 105 CYS A N 1
ATOM 834 C CA . CYS A 1 105 ? -3.429 5.441 5.581 1.00 85.25 105 CYS A CA 1
ATOM 835 C C . CYS A 1 105 ? -4.775 5.767 6.220 1.00 85.25 105 CYS A C 1
ATOM 837 O O . CYS A 1 105 ? -4.828 6.356 7.301 1.00 85.25 105 CYS A O 1
ATOM 839 N N . GLN A 1 106 ? -5.848 5.327 5.577 1.00 86.25 106 GLN A N 1
ATOM 840 C CA . GLN A 1 106 ? -7.207 5.394 6.086 1.00 86.25 106 GLN A CA 1
ATOM 841 C C . GLN A 1 106 ? -7.713 3.998 6.443 1.00 86.25 106 GLN A C 1
ATOM 843 O O . GLN A 1 106 ? -7.340 2.996 5.833 1.00 86.25 106 GLN A O 1
ATOM 848 N N . VAL A 1 107 ? -8.574 3.941 7.451 1.00 86.75 107 VAL A N 1
ATOM 849 C CA . VAL A 1 107 ? -9.231 2.743 7.951 1.00 86.75 107 VAL A CA 1
ATOM 850 C C . VAL A 1 107 ? -10.717 3.029 8.093 1.00 86.75 107 VAL A C 1
ATOM 852 O O . VAL A 1 107 ? -11.138 3.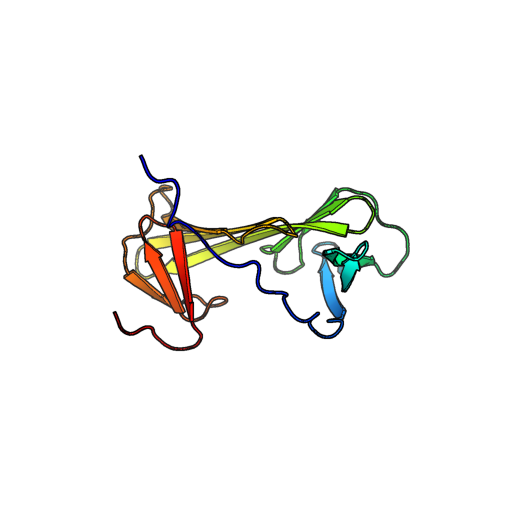868 8.892 1.00 86.75 107 VAL A O 1
ATOM 855 N N . TYR A 1 108 ? -11.523 2.299 7.335 1.00 89.31 108 TYR A N 1
ATOM 856 C CA . TYR A 1 108 ? -12.968 2.482 7.295 1.00 89.31 108 TYR A CA 1
ATOM 857 C C . TYR A 1 108 ? -13.702 1.144 7.330 1.00 89.31 108 TYR A C 1
ATOM 859 O O . TYR A 1 108 ? -13.166 0.092 6.992 1.00 89.31 108 TYR A O 1
ATOM 867 N N . LYS A 1 109 ? -14.942 1.171 7.803 1.00 88.94 109 LYS A N 1
ATOM 868 C CA . LYS A 1 109 ? -15.868 0.040 7.832 1.00 88.94 109 LYS A CA 1
ATOM 869 C C . LYS A 1 109 ? -16.428 -0.203 6.424 1.00 88.94 109 LYS A C 1
ATOM 871 O O . LYS A 1 109 ? -16.273 0.606 5.515 1.00 88.94 109 LYS A O 1
ATOM 876 N N . SER A 1 110 ? -17.110 -1.324 6.243 1.00 87.44 110 SER A N 1
ATOM 877 C CA . SER A 1 110 ? -17.729 -1.726 4.964 1.00 87.44 110 SER A CA 1
ATOM 878 C C . SER A 1 110 ? -18.834 -0.776 4.487 1.00 87.44 110 SER A C 1
ATOM 880 O O . SER A 1 110 ? -19.165 -0.768 3.307 1.00 87.44 110 SER A O 1
ATOM 882 N N . ASP A 1 111 ? -19.388 0.037 5.388 1.00 89.19 111 ASP A N 1
ATOM 883 C CA . ASP A 1 111 ? -20.318 1.125 5.078 1.00 89.19 111 ASP A CA 1
ATOM 884 C C . ASP A 1 111 ? -19.604 2.458 4.771 1.00 89.19 111 ASP A C 1
ATOM 886 O O . ASP A 1 111 ? -20.239 3.511 4.794 1.00 89.19 111 ASP A O 1
ATOM 890 N N . PHE A 1 112 ? -18.294 2.418 4.496 1.00 86.19 112 PHE A N 1
ATOM 891 C CA . PHE A 1 112 ? -17.419 3.562 4.203 1.00 86.19 112 PHE A CA 1
ATOM 892 C C . PHE A 1 112 ? -17.305 4.603 5.324 1.00 86.19 112 PHE A C 1
ATOM 894 O O . PHE A 1 112 ? -16.775 5.692 5.110 1.00 86.19 112 PHE A O 1
ATOM 901 N N . LYS A 1 113 ? -17.754 4.281 6.542 1.00 88.88 113 LYS A N 1
ATOM 902 C CA . LYS A 1 113 ? -17.547 5.147 7.709 1.00 88.88 113 LYS A CA 1
ATOM 903 C C . LYS A 1 113 ? -16.173 4.920 8.327 1.00 88.88 113 LYS A C 1
ATOM 905 O O . LYS A 1 113 ? -15.702 3.780 8.321 1.00 88.88 113 LYS A O 1
ATOM 910 N N . PRO A 1 114 ? -15.551 5.951 8.922 1.00 88.50 114 PRO A N 1
ATOM 911 C CA . PRO A 1 114 ? -14.307 5.771 9.657 1.00 88.50 114 PRO A CA 1
ATOM 912 C C . PRO A 1 114 ? -14.470 4.718 10.760 1.00 88.50 114 PRO A C 1
ATOM 914 O O . PRO A 1 114 ? -15.553 4.524 11.331 1.00 88.50 114 PRO A O 1
ATOM 917 N N . ILE A 1 115 ? -13.386 3.998 11.039 1.00 86.88 115 ILE A N 1
ATOM 918 C CA . ILE A 1 115 ? -13.314 3.190 12.254 1.00 86.88 115 ILE A CA 1
ATOM 919 C C . ILE A 1 115 ? -13.272 4.105 13.483 1.00 86.88 115 ILE A C 1
ATOM 921 O O . ILE A 1 115 ? -12.812 5.241 13.397 1.00 86.88 115 ILE A O 1
ATOM 925 N N . ASP A 1 116 ? -13.756 3.601 14.616 1.00 86.56 116 ASP A N 1
ATOM 926 C CA . ASP A 1 116 ? -13.738 4.350 15.871 1.00 86.56 116 ASP A CA 1
ATOM 927 C C . ASP A 1 116 ? -12.283 4.585 16.321 1.00 86.56 116 ASP A C 1
ATOM 929 O O . ASP A 1 116 ? -11.402 3.757 16.060 1.00 86.56 116 ASP A O 1
ATOM 933 N N . ASP A 1 117 ? -12.025 5.686 17.018 1.00 89.88 117 ASP A N 1
ATOM 934 C CA . ASP A 1 117 ? -10.693 6.000 17.537 1.00 89.88 117 ASP A CA 1
ATOM 935 C C . ASP A 1 117 ? -10.181 4.905 18.482 1.00 89.88 117 ASP A C 1
ATOM 937 O O . ASP A 1 117 ? -10.924 4.367 19.310 1.00 89.88 117 ASP A O 1
ATOM 941 N N . GLY A 1 118 ? -8.895 4.564 18.379 1.00 86.81 118 GLY A N 1
ATOM 942 C CA . GLY A 1 118 ? -8.296 3.586 19.282 1.00 86.81 118 GLY A CA 1
ATOM 943 C C . GLY A 1 118 ? -7.049 2.884 18.759 1.00 86.81 118 GLY A C 1
ATOM 944 O O . GLY A 1 118 ? -6.438 3.285 17.771 1.00 86.81 118 GLY A O 1
ATOM 945 N N . VAL A 1 119 ? -6.673 1.812 19.465 1.00 86.12 119 VAL A N 1
ATOM 946 C CA . VAL A 1 119 ? -5.507 0.973 19.154 1.00 86.12 119 VAL A CA 1
ATOM 947 C C . VAL A 1 119 ? -5.948 -0.329 18.510 1.00 86.12 119 VAL A C 1
ATOM 949 O O . VAL A 1 119 ? -6.642 -1.141 19.130 1.00 86.12 119 VAL A O 1
ATOM 952 N N . TYR A 1 120 ? -5.445 -0.588 17.309 1.00 83.00 120 TYR A N 1
ATOM 953 C CA . TYR A 1 120 ? -5.761 -1.785 16.543 1.00 83.00 120 TYR A CA 1
ATOM 954 C C . TYR A 1 120 ? -4.510 -2.587 16.231 1.00 83.00 120 TYR A C 1
ATOM 956 O O . TYR A 1 120 ? -3.435 -2.041 15.991 1.00 83.00 120 TYR A O 1
ATOM 964 N N . ARG A 1 121 ? -4.655 -3.915 16.211 1.00 81.81 121 ARG A N 1
ATOM 965 C CA . ARG A 1 121 ? -3.597 -4.810 15.747 1.00 81.81 121 ARG A CA 1
ATOM 966 C C . ARG A 1 121 ? -3.877 -5.228 14.308 1.00 81.81 121 ARG A C 1
ATOM 968 O O . ARG A 1 121 ? -4.792 -6.014 14.071 1.00 81.81 121 ARG A O 1
ATOM 975 N N . LEU A 1 122 ? -3.074 -4.746 13.364 1.00 75.62 122 LEU A N 1
ATOM 976 C CA . LEU A 1 122 ? -3.169 -5.093 11.944 1.00 75.62 122 LEU A CA 1
ATOM 977 C C . LEU A 1 122 ? -2.019 -6.022 11.540 1.00 75.62 122 LEU A C 1
ATOM 979 O O . LEU A 1 122 ? -0.897 -5.906 12.031 1.00 75.62 122 LEU A O 1
ATOM 983 N N . LYS A 1 123 ? -2.280 -6.963 10.625 1.00 68.31 123 LYS A N 1
ATOM 984 C CA . LYS A 1 123 ? -1.305 -8.007 10.256 1.00 68.31 123 LYS A CA 1
ATOM 985 C C . LYS A 1 123 ? 0.007 -7.419 9.721 1.00 68.31 123 LYS A C 1
ATOM 987 O O . LYS A 1 123 ? 1.081 -7.869 10.127 1.00 68.31 123 LYS A O 1
ATOM 992 N N . PHE A 1 124 ? -0.097 -6.420 8.843 1.00 66.00 124 PHE A N 1
ATOM 993 C CA . PHE A 1 124 ? 1.047 -5.757 8.218 1.00 66.00 124 PHE A CA 1
ATOM 994 C C . PHE A 1 124 ? 1.649 -4.672 9.123 1.00 66.00 124 PHE A C 1
ATOM 996 O O . PHE A 1 124 ? 2.844 -4.695 9.403 1.00 66.00 124 PHE A O 1
ATOM 1003 N N . PHE A 1 125 ? 0.804 -3.795 9.668 1.00 63.72 125 PHE A N 1
ATOM 1004 C CA . PHE A 1 125 ? 1.232 -2.629 10.450 1.00 63.72 125 PHE A CA 1
ATOM 1005 C C . PHE A 1 125 ? 1.549 -2.921 11.924 1.00 63.72 125 PHE A C 1
ATOM 1007 O O . PHE A 1 125 ? 1.958 -2.027 12.648 1.00 63.72 125 PHE A O 1
ATOM 1014 N N . LYS A 1 126 ? 1.395 -4.167 12.388 1.00 77.25 126 LYS A N 1
ATOM 1015 C CA . LYS A 1 126 ? 1.520 -4.557 13.803 1.00 77.25 126 LYS A CA 1
ATOM 1016 C C . LYS A 1 126 ? 0.498 -3.831 14.672 1.00 77.25 126 LYS A C 1
ATOM 1018 O O . LYS A 1 126 ? -0.615 -4.336 14.766 1.00 77.25 126 LYS A O 1
ATOM 1023 N N . TRP A 1 127 ? 0.844 -2.708 15.290 1.00 77.00 127 TRP A N 1
ATOM 1024 C CA . TRP A 1 127 ? -0.067 -1.891 16.082 1.00 77.00 127 TRP A CA 1
ATOM 1025 C C . TRP A 1 127 ? -0.247 -0.529 15.438 1.00 77.00 127 TRP A C 1
ATOM 1027 O O . TRP A 1 127 ? 0.728 0.087 15.021 1.00 77.00 127 TRP A O 1
ATOM 1037 N N . VAL A 1 128 ? -1.490 -0.068 15.375 1.00 81.44 128 VAL A N 1
ATOM 1038 C CA . VAL A 1 128 ? -1.830 1.238 14.817 1.00 81.44 128 VAL A CA 1
ATOM 1039 C C . VAL A 1 128 ? -2.728 2.004 15.769 1.00 81.44 128 VAL A C 1
ATOM 1041 O O . VAL A 1 128 ? -3.601 1.405 16.402 1.00 81.44 128 VAL A O 1
ATOM 1044 N N . ILE A 1 129 ? -2.515 3.314 15.852 1.00 85.88 129 ILE A N 1
ATOM 1045 C CA . ILE A 1 129 ? -3.455 4.246 16.476 1.00 85.88 129 ILE A CA 1
ATOM 1046 C C . ILE A 1 129 ? -4.251 4.898 15.356 1.00 85.88 129 ILE A C 1
ATOM 1048 O O . ILE A 1 129 ? -3.660 5.435 14.415 1.00 85.88 129 ILE A O 1
ATOM 1052 N N . THR A 1 130 ? -5.577 4.845 15.453 1.00 84.50 130 THR A N 1
ATOM 1053 C CA . THR A 1 130 ? -6.461 5.537 14.515 1.00 84.50 130 THR A CA 1
ATOM 1054 C C . THR A 1 130 ? -7.175 6.698 15.183 1.00 84.50 130 THR A C 1
ATOM 1056 O O . THR A 1 130 ? -7.623 6.573 16.325 1.00 84.50 130 THR A O 1
ATOM 1059 N N . LYS A 1 131 ? -7.307 7.797 14.440 1.00 86.94 131 LYS A N 1
ATOM 1060 C CA . LYS A 1 131 ? -8.120 8.959 14.792 1.00 86.94 131 LYS A CA 1
ATOM 1061 C C . LYS A 1 131 ? -8.929 9.400 13.578 1.00 86.94 131 LYS A C 1
ATOM 1063 O O . LYS A 1 131 ? -8.342 9.595 12.517 1.00 86.94 131 LYS A O 1
ATOM 1068 N N . ASP A 1 132 ? -10.248 9.488 13.709 1.00 88.62 132 ASP A N 1
ATOM 1069 C CA . ASP A 1 132 ? -11.183 9.817 12.622 1.00 88.62 132 ASP A CA 1
ATOM 1070 C C . ASP A 1 132 ? -10.976 8.939 11.370 1.00 88.62 132 ASP A C 1
ATOM 1072 O O . ASP A 1 132 ? -11.044 9.389 10.228 1.00 88.62 132 ASP A O 1
ATOM 1076 N N . GLY A 1 133 ? -10.670 7.654 11.582 1.00 84.25 133 GLY A N 1
ATOM 1077 C CA . GLY A 1 133 ? -10.363 6.717 10.501 1.00 84.25 133 GLY A CA 1
ATOM 1078 C C . GLY A 1 133 ? -9.000 6.915 9.832 1.00 84.25 133 GLY A C 1
ATOM 1079 O O . GLY A 1 133 ? -8.732 6.255 8.838 1.00 84.25 133 GLY A O 1
ATOM 1080 N N . VAL A 1 134 ? -8.110 7.765 10.344 1.00 86.81 134 VAL A N 1
ATOM 1081 C CA . VAL A 1 134 ? -6.738 7.937 9.837 1.00 86.81 134 VAL A CA 1
ATOM 1082 C C . VAL A 1 134 ? -5.753 7.226 10.756 1.00 86.81 134 VAL A C 1
ATOM 1084 O O . VAL A 1 134 ? -5.841 7.360 11.975 1.00 86.81 134 VAL A O 1
ATOM 1087 N N . ILE A 1 135 ? -4.795 6.484 10.196 1.00 85.12 135 ILE A N 1
ATOM 1088 C CA . ILE A 1 135 ? -3.672 5.943 10.974 1.00 85.12 135 ILE A CA 1
ATOM 1089 C C . ILE A 1 135 ? -2.694 7.079 11.260 1.00 85.12 135 ILE A C 1
ATOM 1091 O O . ILE A 1 135 ? -2.039 7.577 10.347 1.00 85.12 135 ILE A O 1
ATOM 1095 N N . ILE A 1 136 ? -2.579 7.459 12.530 1.00 85.81 136 ILE A N 1
ATOM 1096 C CA . ILE A 1 136 ? -1.679 8.533 12.976 1.00 85.81 136 ILE A CA 1
ATOM 1097 C C . ILE A 1 136 ? -0.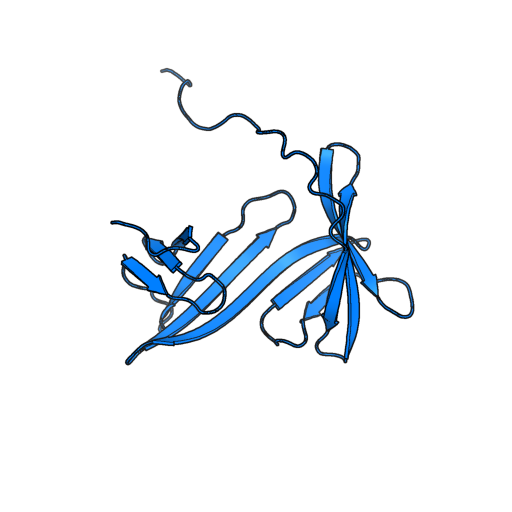359 7.998 13.537 1.00 85.81 136 ILE A C 1
ATOM 1099 O O . ILE A 1 136 ? 0.636 8.714 13.562 1.00 85.81 136 ILE A O 1
ATOM 1103 N N . GLU A 1 137 ? -0.329 6.730 13.954 1.00 83.12 137 GLU A N 1
ATOM 1104 C CA . GLU A 1 137 ? 0.876 6.076 14.460 1.00 83.12 137 GLU A CA 1
ATOM 1105 C C . GLU A 1 137 ? 0.891 4.594 14.082 1.00 83.12 137 GLU A C 1
ATOM 1107 O O . GLU A 1 137 ? -0.139 3.916 14.128 1.00 83.12 137 GLU A O 1
ATOM 1112 N N . ILE A 1 138 ? 2.080 4.089 13.746 1.00 81.50 138 ILE A N 1
ATOM 1113 C CA . ILE A 1 138 ? 2.368 2.672 13.519 1.00 81.50 138 ILE A CA 1
ATOM 1114 C C . ILE A 1 138 ? 3.511 2.271 14.456 1.00 81.50 138 ILE A C 1
ATOM 1116 O O . ILE A 1 138 ? 4.586 2.865 14.409 1.00 81.50 138 ILE A O 1
ATOM 1120 N N . SER A 1 139 ? 3.312 1.231 15.266 1.00 75.19 139 SER A N 1
ATOM 1121 C CA . SER A 1 139 ? 4.309 0.753 16.224 1.00 75.19 139 SER A CA 1
ATOM 1122 C C . SER A 1 139 ? 4.461 -0.766 16.202 1.00 75.19 139 SER A C 1
ATOM 1124 O O . SER A 1 139 ? 3.513 -1.530 16.004 1.00 75.19 139 SER A O 1
ATOM 1126 N N . LEU A 1 140 ? 5.692 -1.229 16.430 1.00 75.00 140 LEU A N 1
ATOM 1127 C CA . LEU A 1 140 ? 5.984 -2.654 16.605 1.00 75.00 140 LEU A CA 1
ATOM 1128 C C . LEU A 1 140 ? 5.465 -3.181 17.950 1.00 75.00 140 LEU A C 1
ATOM 1130 O O . LEU A 1 140 ? 5.144 -4.367 18.064 1.00 75.00 140 LEU A O 1
ATOM 1134 N N . MET A 1 141 ? 5.370 -2.307 18.952 1.00 82.00 141 MET A N 1
ATOM 1135 C CA . MET A 1 141 ? 4.870 -2.610 20.292 1.00 82.00 141 MET A CA 1
ATOM 1136 C C . MET A 1 141 ? 3.493 -1.981 20.485 1.00 82.00 141 MET A C 1
ATOM 1138 O O . MET A 1 141 ? 3.137 -1.039 19.785 1.00 82.00 141 MET A O 1
ATOM 1142 N N . LYS A 1 142 ? 2.696 -2.519 21.414 1.00 78.25 142 LYS A N 1
ATOM 1143 C CA . LYS A 1 142 ? 1.386 -1.933 21.704 1.00 78.25 142 LYS A CA 1
ATOM 1144 C C . LYS A 1 142 ? 1.605 -0.527 22.291 1.00 78.25 142 LYS A C 1
ATOM 1146 O O . LYS A 1 142 ? 2.280 -0.449 23.317 1.00 78.25 142 LYS A O 1
ATOM 1151 N N . PRO A 1 143 ? 1.053 0.539 21.687 1.00 75.81 143 PRO A N 1
ATOM 1152 C CA . PRO A 1 143 ? 1.156 1.882 22.237 1.00 75.81 143 PRO A CA 1
ATOM 1153 C C . PRO A 1 143 ? 0.459 1.968 23.594 1.00 75.81 143 PRO A C 1
ATOM 1155 O O . PRO A 1 143 ? -0.599 1.359 23.799 1.00 75.81 143 PRO A O 1
ATOM 1158 N N . SER A 1 144 ? 1.059 2.724 24.507 1.00 68.25 144 SER A N 1
ATOM 1159 C CA . SER A 1 144 ? 0.421 3.148 25.750 1.00 68.25 144 SER A CA 1
ATOM 1160 C C . SER A 1 144 ? -0.396 4.396 25.430 1.00 68.25 144 SER A C 1
ATOM 1162 O O . SER A 1 144 ? 0.193 5.421 25.099 1.00 68.25 144 SER A O 1
ATOM 1164 N N . ILE A 1 145 ? -1.723 4.289 25.475 1.00 61.38 145 ILE A N 1
ATOM 1165 C CA . ILE A 1 145 ? -2.639 5.437 25.420 1.00 61.38 145 ILE A CA 1
ATOM 1166 C C . ILE A 1 145 ? -3.231 5.627 26.808 1.00 61.38 145 ILE A C 1
ATOM 1168 O O . ILE A 1 145 ? -3.594 4.585 27.407 1.00 61.38 145 ILE A O 1
#

Radius of gyration: 17.97 Å; chains: 1; bounding box: 42×52×46 Å